Protein AF-A4BXR4-F1 (afdb_monomer)

pLDDT: mean 73.12, std 19.45, range [41.28, 95.56]

Nearest PDB structures (foldseek):
  7zwc-assembly1_b  TM=5.296E-01  e=7.780E-01  Homo sapiens
  5oy3-assembly1_A  TM=5.914E-01  e=1.808E+00  Homo 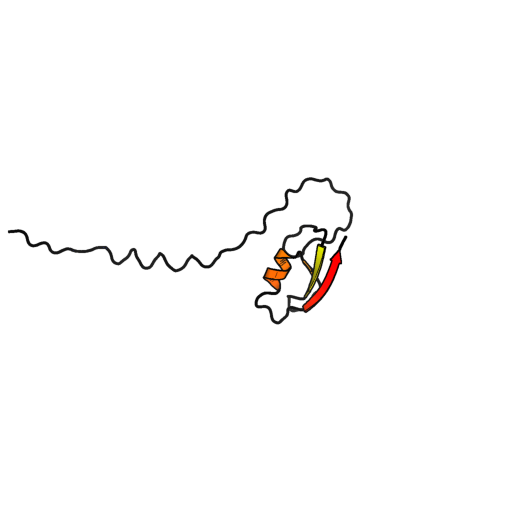sapiens
  4njc-assembly5_E  TM=3.674E-01  e=6.204E+00  Geobacillus stearothermophilus

Secondary structure (DSSP, 8-state):
---------TTSSSGGGSSSS-----PPPPP---S------PPPPTTT----SEEEEEE-SSS---EEE-HHHHHHHHTT-TT-EEEEEEE-

Solvent-accessible surface area (backbone atoms only — not comparable to full-atom val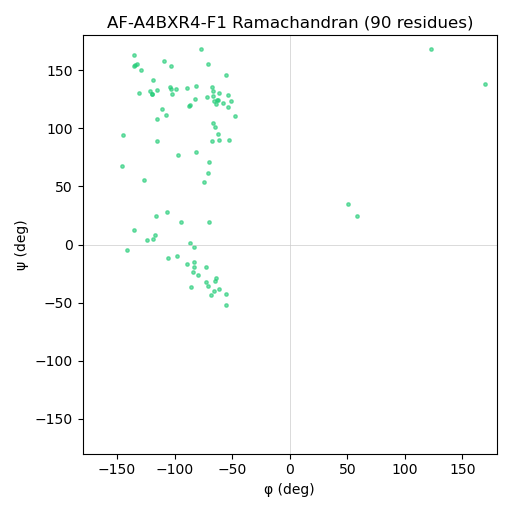ues): 6294 Å² total; per-residue (Å²): 135,91,77,87,78,85,79,79,83,76,76,72,74,70,75,80,73,78,84,74,88,84,70,85,73,78,69,76,80,77,76,83,86,81,79,83,90,67,88,66,90,69,71,42,16,73,88,76,71,44,73,59,64,52,32,34,34,31,23,65,49,89,73,84,47,84,44,42,26,35,68,74,53,44,59,60,54,52,54,96,38,91,63,45,42,86,69,54,77,48,69,116

Organism: NCBI:txid313594

Foldseek 3Di:
DDDDDDPDPPPPPPPVPPPPPPDPPVDPDQPPDDDDDPPDVQAAAPPRRHHDQKWWWKAQDPVGDTHIHDPVVCVVSVPPTPRIDTDDMDGD

Stru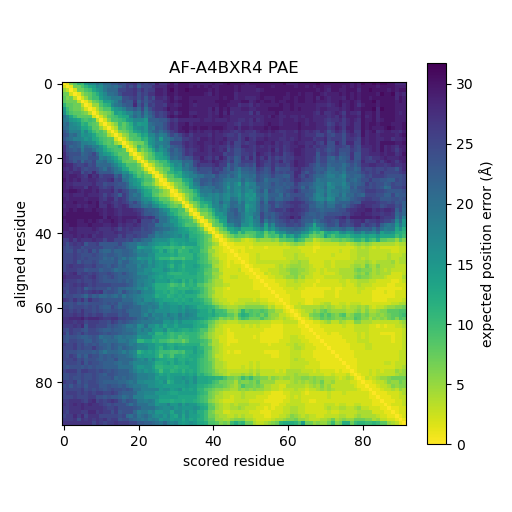cture (mmCIF, N/CA/C/O backbone):
data_AF-A4BXR4-F1
#
_entry.id   AF-A4BXR4-F1
#
loop_
_atom_site.group_PDB
_atom_site.id
_atom_site.type_symbol
_atom_site.label_atom_id
_atom_site.label_alt_id
_atom_site.label_comp_id
_atom_site.label_asym_id
_atom_site.label_entity_id
_atom_site.label_seq_id
_atom_site.pdbx_PDB_ins_code
_atom_site.Cartn_x
_atom_site.Cartn_y
_atom_site.Cartn_z
_atom_site.occupancy
_atom_site.B_iso_or_equiv
_atom_site.auth_seq_id
_atom_site.auth_comp_id
_atom_site.auth_asym_id
_atom_site.auth_atom_id
_atom_site.pdbx_PDB_model_num
ATOM 1 N N . MET A 1 1 ? -45.499 -34.537 -50.627 1.00 41.28 1 MET A N 1
ATOM 2 C CA . MET A 1 1 ? -44.291 -35.253 -50.173 1.00 41.28 1 MET A CA 1
ATOM 3 C C . MET A 1 1 ? -43.346 -34.211 -49.620 1.00 41.28 1 MET A C 1
ATOM 5 O O . MET A 1 1 ? -42.914 -33.338 -50.357 1.00 41.28 1 MET A O 1
ATOM 9 N N . ILE A 1 2 ? -43.176 -34.245 -48.304 1.00 45.53 2 ILE A N 1
ATOM 10 C CA . ILE A 1 2 ? -42.332 -33.353 -47.511 1.00 45.53 2 ILE A CA 1
ATOM 11 C C . ILE A 1 2 ? -40.876 -33.721 -47.792 1.00 45.53 2 ILE A C 1
ATOM 13 O O . ILE A 1 2 ? -40.538 -34.896 -47.662 1.00 45.53 2 ILE A O 1
ATOM 17 N N . ARG A 1 3 ? -40.039 -32.753 -48.173 1.00 45.03 3 ARG A N 1
ATOM 18 C CA . ARG A 1 3 ? -38.583 -32.820 -47.993 1.00 45.03 3 ARG A CA 1
ATOM 19 C C . ARG A 1 3 ? -38.077 -31.420 -47.688 1.00 45.03 3 ARG A C 1
ATOM 21 O O . ARG A 1 3 ? -37.842 -30.616 -48.584 1.00 45.03 3 ARG A O 1
ATOM 28 N N . ASP A 1 4 ? -37.980 -31.174 -46.394 1.00 49.72 4 ASP A N 1
ATOM 29 C CA . ASP A 1 4 ? -37.327 -30.046 -45.761 1.00 49.72 4 ASP A CA 1
ATOM 30 C C . ASP A 1 4 ? -35.879 -29.910 -46.246 1.00 49.72 4 ASP A C 1
ATOM 32 O O . ASP A 1 4 ? -35.091 -30.857 -46.185 1.00 49.72 4 ASP A O 1
ATOM 36 N N . THR A 1 5 ? -35.511 -28.715 -46.695 1.00 52.72 5 THR A N 1
ATOM 37 C CA . THR A 1 5 ? -34.117 -28.269 -46.706 1.00 52.72 5 THR A CA 1
ATOM 38 C C . THR A 1 5 ? -34.025 -27.096 -45.752 1.00 52.72 5 THR A C 1
ATOM 40 O O . THR A 1 5 ? -34.251 -25.947 -46.132 1.00 52.72 5 THR A O 1
ATOM 43 N N . ASN A 1 6 ? -33.758 -27.446 -44.494 1.00 51.94 6 ASN A N 1
ATOM 44 C CA . ASN A 1 6 ? -33.360 -26.554 -43.417 1.00 51.94 6 ASN A CA 1
ATOM 45 C C . ASN A 1 6 ? -32.240 -25.628 -43.905 1.00 51.94 6 ASN A C 1
ATOM 47 O O . ASN A 1 6 ? -31.123 -26.067 -44.176 1.00 51.94 6 ASN A O 1
ATOM 51 N N . PHE A 1 7 ? -32.570 -24.350 -44.055 1.00 42.81 7 PHE A N 1
ATOM 52 C CA . PHE A 1 7 ? -31.611 -23.274 -44.241 1.00 42.81 7 PHE A CA 1
ATOM 53 C C . PHE A 1 7 ? -31.401 -22.664 -42.853 1.00 42.81 7 PHE A C 1
ATOM 55 O O . PHE A 1 7 ? -32.029 -21.672 -42.490 1.00 42.81 7 PHE A O 1
ATOM 62 N N . ASP A 1 8 ? -30.612 -23.357 -42.030 1.00 45.66 8 ASP A N 1
ATOM 63 C CA . ASP A 1 8 ? -30.310 -22.936 -40.665 1.00 45.66 8 ASP A CA 1
ATOM 64 C C . ASP A 1 8 ? -29.476 -21.646 -40.687 1.00 45.66 8 ASP A C 1
ATOM 66 O O . ASP A 1 8 ? -28.274 -21.644 -40.951 1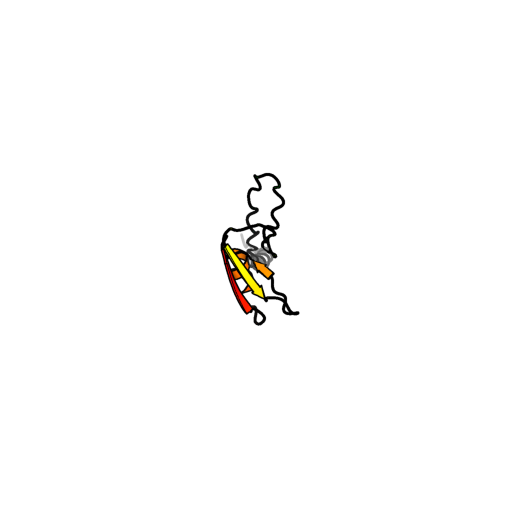.00 45.66 8 ASP A O 1
ATOM 70 N N . CYS A 1 9 ? -30.135 -20.530 -40.374 1.00 48.47 9 CYS A N 1
ATOM 71 C CA . CYS A 1 9 ? -29.554 -19.209 -40.119 1.00 48.47 9 CYS A CA 1
ATOM 72 C C . CYS A 1 9 ? -28.766 -19.126 -38.789 1.00 48.47 9 CYS A C 1
ATOM 74 O O . CYS A 1 9 ? -28.535 -18.031 -38.278 1.00 48.47 9 CYS A O 1
ATOM 76 N N . ASP A 1 10 ? -28.339 -20.249 -38.212 1.00 52.62 10 ASP A N 1
ATOM 77 C CA . ASP A 1 10 ? -27.990 -20.342 -36.787 1.00 52.62 10 ASP A CA 1
ATOM 78 C C . ASP A 1 10 ? -26.481 -20.442 -36.492 1.00 52.62 10 ASP A C 1
ATOM 80 O O . ASP A 1 10 ? -26.051 -21.017 -35.496 1.00 52.62 10 ASP A O 1
ATOM 84 N N . VAL A 1 11 ? -25.628 -19.884 -37.360 1.00 49.84 11 VAL A N 1
ATOM 85 C CA . VAL A 1 11 ? -24.159 -19.921 -37.160 1.00 49.84 11 VAL A CA 1
ATOM 86 C C . VAL A 1 11 ? -23.581 -18.572 -36.708 1.00 49.84 11 VAL A C 1
ATOM 88 O O . VAL A 1 11 ? -22.446 -18.502 -36.242 1.00 49.84 11 VAL A O 1
ATOM 91 N N . ILE A 1 12 ? -24.352 -17.479 -36.761 1.00 49.34 12 ILE A N 1
ATOM 92 C CA . ILE A 1 12 ? -23.828 -16.141 -36.422 1.00 49.34 12 ILE A CA 1
ATOM 93 C C . ILE A 1 12 ? -23.977 -15.802 -34.924 1.00 49.34 12 ILE A C 1
ATOM 95 O O . ILE A 1 12 ? -23.250 -14.945 -34.422 1.00 49.34 12 ILE A O 1
ATOM 99 N N . LEU A 1 13 ? -24.820 -16.503 -34.154 1.00 50.09 13 LEU A N 1
ATOM 100 C CA . LEU A 1 13 ? -25.052 -16.139 -32.746 1.00 50.09 13 LEU A CA 1
ATOM 101 C C . LEU A 1 13 ? -24.019 -16.675 -31.736 1.00 50.09 13 LEU A C 1
ATOM 103 O O . LEU A 1 13 ? -23.957 -16.166 -30.618 1.00 50.09 13 LEU A O 1
ATOM 107 N N . THR A 1 14 ? -23.177 -17.653 -32.083 1.00 53.28 14 THR A N 1
ATOM 108 C CA . THR A 1 14 ? -22.266 -18.269 -31.092 1.00 53.28 14 THR A CA 1
ATOM 109 C C . THR A 1 14 ? -20.958 -17.495 -30.886 1.00 53.28 14 THR A C 1
ATOM 111 O O . THR A 1 14 ? -20.347 -17.587 -29.822 1.00 53.28 14 THR A O 1
ATOM 114 N N . VAL A 1 15 ? -20.513 -16.686 -31.853 1.00 49.91 15 VAL A N 1
ATOM 115 C CA . VAL A 1 15 ? -19.167 -16.076 -31.792 1.00 49.91 15 VAL A CA 1
ATOM 116 C C . VAL A 1 15 ? -19.113 -14.802 -30.934 1.00 49.91 15 VAL A C 1
ATOM 118 O O . VAL A 1 15 ? -18.047 -14.430 -30.451 1.00 49.91 15 VAL A O 1
ATOM 121 N N . HIS A 1 16 ? -20.252 -14.157 -30.664 1.00 51.69 16 HIS A N 1
ATOM 122 C CA . HIS A 1 16 ? -20.298 -12.902 -29.897 1.00 51.69 16 HIS A CA 1
ATOM 123 C C . HIS A 1 16 ? -20.368 -13.097 -28.365 1.00 51.69 16 HIS A C 1
ATOM 125 O O . HIS A 1 16 ? -20.433 -12.123 -27.621 1.00 51.69 16 HIS A O 1
ATOM 131 N N . PHE A 1 17 ? -20.356 -14.339 -27.864 1.00 51.12 17 PHE A N 1
ATOM 132 C CA . PHE A 1 17 ? -20.617 -14.632 -26.446 1.00 51.12 17 PHE A CA 1
ATOM 133 C C . PHE A 1 17 ? -19.357 -14.835 -25.570 1.00 51.12 17 PHE A C 1
ATOM 135 O O . PHE A 1 17 ? -19.472 -14.882 -24.348 1.00 51.12 17 PHE A O 1
ATOM 142 N N . LEU A 1 18 ? -18.142 -14.932 -26.135 1.00 55.09 18 LEU A N 1
ATOM 143 C CA . LEU A 1 18 ? -16.952 -15.387 -25.381 1.00 55.09 18 LEU A CA 1
ATOM 144 C C . LEU A 1 18 ? -15.798 -14.376 -25.213 1.00 55.09 18 LEU A C 1
ATOM 146 O O . LEU A 1 18 ? -14.760 -14.750 -24.667 1.00 55.09 18 LEU A O 1
ATOM 150 N N . LEU A 1 19 ? -15.956 -13.102 -25.589 1.00 52.44 19 LEU A N 1
ATOM 151 C CA . LEU A 1 19 ? -14.896 -12.085 -25.435 1.00 52.44 19 LEU A CA 1
ATOM 152 C C . LEU A 1 19 ? -15.219 -10.920 -24.484 1.00 52.44 19 LEU A C 1
ATOM 154 O O . LEU A 1 19 ? -14.572 -9.887 -24.577 1.00 52.4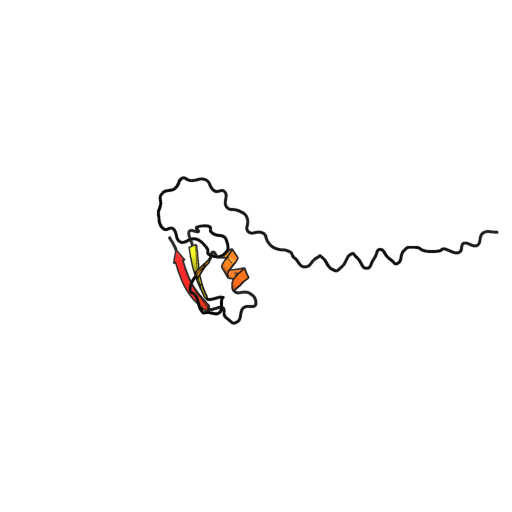4 19 LEU A O 1
ATOM 158 N N . ASP A 1 20 ? -16.122 -11.086 -23.512 1.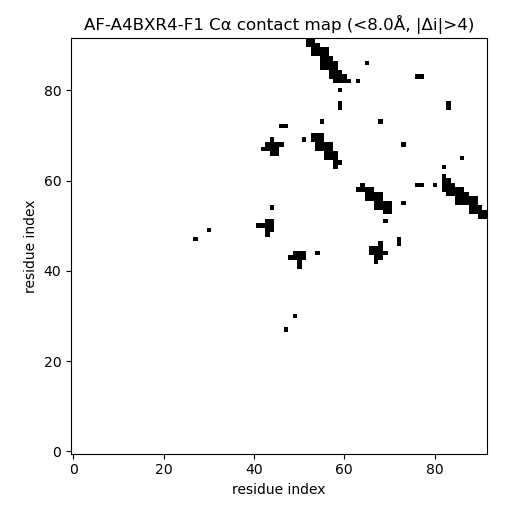00 54.16 20 ASP A N 1
ATOM 159 C CA . ASP A 1 20 ? -16.369 -10.023 -22.511 1.00 54.16 20 ASP A CA 1
ATOM 160 C C . ASP A 1 20 ? -16.461 -10.484 -21.044 1.00 54.16 20 ASP A C 1
ATOM 162 O O . ASP A 1 20 ? -16.806 -9.709 -20.155 1.00 54.16 20 ASP A O 1
ATOM 166 N N . GLN A 1 21 ? -16.080 -11.725 -20.716 1.00 57.59 21 GLN A N 1
ATOM 167 C CA . GLN A 1 21 ? -16.075 -12.195 -19.315 1.00 57.59 21 GLN A CA 1
ATOM 168 C C . GLN A 1 21 ? -14.728 -12.060 -18.583 1.00 57.59 21 GLN A C 1
ATOM 170 O O . GLN A 1 21 ? -14.508 -12.692 -17.552 1.00 57.59 21 GLN A O 1
ATOM 175 N N . LYS A 1 22 ? -13.807 -11.214 -19.056 1.00 54.97 22 LYS A N 1
ATOM 176 C CA . LYS A 1 22 ? -12.560 -10.909 -18.327 1.00 54.97 22 LYS A CA 1
ATOM 177 C C . LYS A 1 22 ? -12.357 -9.416 -18.140 1.00 54.97 22 LYS A C 1
ATOM 179 O O . LYS A 1 22 ? -11.307 -8.874 -18.462 1.00 54.97 22 LYS A O 1
ATOM 184 N N . ASN A 1 23 ? -13.341 -8.757 -17.543 1.00 59.00 23 ASN A N 1
ATOM 185 C CA . ASN A 1 23 ? -13.055 -7.522 -16.831 1.00 59.00 23 ASN A CA 1
ATOM 186 C C . ASN A 1 23 ? -13.950 -7.370 -15.602 1.00 59.00 23 ASN A C 1
ATOM 188 O O . ASN A 1 23 ? -14.798 -6.485 -15.510 1.00 59.00 23 ASN A O 1
ATOM 192 N N . THR A 1 24 ? -13.741 -8.238 -14.608 1.00 50.34 24 THR A N 1
ATOM 193 C CA . THR A 1 24 ? -14.181 -7.961 -13.238 1.00 50.34 24 THR A CA 1
ATOM 194 C C . THR A 1 24 ? -13.301 -6.847 -12.668 1.00 50.34 24 THR A C 1
ATOM 196 O O . THR A 1 24 ? -12.449 -7.073 -11.805 1.00 50.34 24 THR A O 1
ATOM 199 N N . VAL A 1 25 ? -13.487 -5.623 -13.171 1.00 52.69 25 VAL A N 1
ATOM 200 C CA . VAL A 1 25 ? -13.064 -4.413 -12.474 1.00 52.69 25 VAL A CA 1
ATOM 201 C C . VAL A 1 25 ? -13.874 -4.393 -11.187 1.00 52.69 25 VAL A C 1
ATOM 203 O O . VAL A 1 25 ? -15.023 -3.952 -11.160 1.00 52.69 25 VAL A O 1
ATOM 206 N N . LEU A 1 26 ? -13.287 -4.907 -10.107 1.00 53.00 26 LEU A N 1
ATOM 207 C CA . LEU A 1 26 ? -13.757 -4.641 -8.757 1.00 53.00 26 LEU A CA 1
ATOM 208 C C . LEU A 1 26 ? -13.637 -3.130 -8.544 1.00 53.00 26 LEU A C 1
ATOM 210 O O . LEU A 1 26 ? -12.588 -2.617 -8.138 1.00 53.00 26 LEU A O 1
ATOM 214 N N . LYS A 1 27 ? -14.717 -2.416 -8.882 1.00 47.75 27 LYS A N 1
ATOM 215 C CA . LYS A 1 27 ? -14.921 -1.011 -8.547 1.00 47.75 27 LYS A CA 1
ATOM 216 C C . LYS A 1 27 ? -14.677 -0.898 -7.040 1.00 47.75 27 LYS A C 1
ATOM 218 O O . LYS A 1 27 ? -15.296 -1.650 -6.285 1.00 47.75 27 LYS A O 1
ATOM 223 N N . PRO A 1 28 ? -13.748 -0.045 -6.574 1.00 53.16 28 PRO A N 1
ATOM 224 C CA . PRO A 1 28 ? -13.571 0.139 -5.145 1.00 53.16 28 PRO A CA 1
ATOM 225 C C . PRO A 1 28 ? -14.908 0.610 -4.571 1.00 53.16 28 PRO A C 1
ATOM 227 O O . PRO A 1 28 ? -15.458 1.613 -5.027 1.00 53.16 28 PRO A O 1
ATOM 230 N N . ASN A 1 29 ? -15.445 -0.146 -3.610 1.00 54.25 29 ASN A N 1
ATOM 231 C CA . ASN A 1 29 ? -16.614 0.274 -2.853 1.00 54.25 29 ASN A CA 1
ATOM 232 C C . ASN A 1 29 ? -16.322 1.656 -2.269 1.00 54.25 29 ASN A C 1
ATOM 234 O O . ASN A 1 29 ? -15.348 1.849 -1.538 1.00 54.25 29 ASN A O 1
ATOM 238 N N . LYS A 1 30 ? -17.140 2.625 -2.677 1.00 54.47 30 LYS A N 1
ATOM 239 C CA . LYS A 1 30 ? -17.054 4.010 -2.235 1.00 54.47 30 LYS A CA 1
ATOM 240 C C . LYS A 1 30 ? -17.310 4.019 -0.722 1.00 54.47 30 LYS A C 1
ATOM 242 O O . LYS A 1 30 ? -18.350 3.509 -0.306 1.00 54.47 30 LYS A O 1
ATOM 247 N N . PRO A 1 31 ? -16.407 4.558 0.107 1.0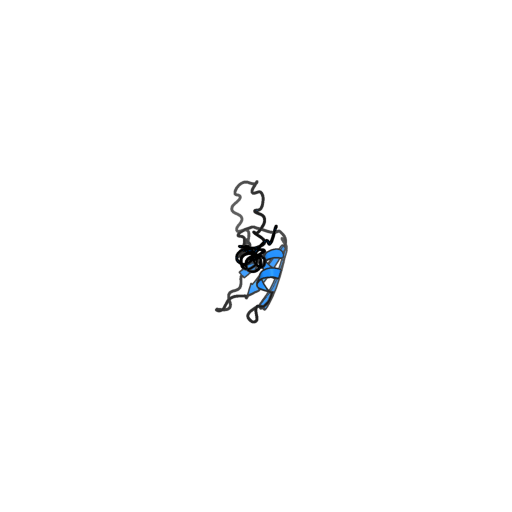0 54.81 31 PRO A N 1
ATOM 248 C CA . PRO A 1 31 ? -16.670 4.668 1.530 1.00 54.81 31 PRO A CA 1
ATOM 249 C C . PRO A 1 31 ? -17.801 5.673 1.737 1.00 54.81 31 PRO A C 1
ATOM 251 O O . PRO A 1 31 ? -17.835 6.739 1.114 1.00 54.81 31 PRO A O 1
ATOM 254 N N . ASN A 1 32 ? -18.739 5.301 2.601 1.00 52.69 32 ASN A N 1
ATOM 255 C CA . ASN A 1 32 ? -19.834 6.147 3.041 1.00 52.69 32 ASN A CA 1
ATOM 256 C C . ASN A 1 32 ? -19.253 7.332 3.830 1.00 52.69 32 ASN A C 1
ATOM 258 O O . ASN A 1 32 ? -18.821 7.184 4.971 1.00 52.69 32 ASN A O 1
ATOM 262 N N . LYS A 1 33 ? -19.158 8.488 3.170 1.00 51.59 33 LYS A N 1
ATOM 263 C CA . LYS A 1 33 ? -18.557 9.706 3.715 1.00 51.59 33 LYS A CA 1
ATOM 264 C C . LYS A 1 33 ? -19.543 10.461 4.605 1.00 51.59 33 LYS A C 1
ATOM 266 O O . LYS A 1 33 ? -20.095 11.478 4.202 1.00 51.59 33 LYS A O 1
ATOM 271 N N . ASN A 1 34 ? -19.690 9.999 5.836 1.00 66.06 34 ASN A N 1
ATOM 272 C CA . ASN A 1 34 ? -20.133 10.858 6.924 1.00 66.06 34 ASN A CA 1
ATOM 273 C C . ASN A 1 34 ? -18.916 11.094 7.808 1.00 66.06 34 ASN A C 1
ATOM 275 O O . ASN A 1 34 ? -18.421 10.136 8.392 1.00 66.06 34 ASN A O 1
ATOM 279 N N . THR A 1 35 ? -18.390 12.319 7.838 1.00 51.59 35 THR A N 1
ATOM 280 C CA . THR A 1 35 ? -18.099 13.120 9.046 1.00 51.59 35 THR A CA 1
ATOM 281 C C . THR A 1 35 ? -17.261 14.337 8.635 1.00 51.59 35 THR A C 1
ATOM 283 O O . THR A 1 35 ? -16.388 14.246 7.775 1.00 51.59 35 THR A O 1
ATOM 286 N N . ALA A 1 36 ? -17.619 15.474 9.224 1.00 52.09 36 ALA A N 1
ATOM 287 C CA . ALA A 1 36 ? -17.145 16.818 8.948 1.00 52.09 36 ALA A CA 1
ATOM 288 C C . ALA A 1 36 ? -15.620 16.996 9.034 1.00 52.09 36 ALA A C 1
ATOM 290 O O . ALA A 1 36 ? -14.941 16.403 9.870 1.00 52.09 36 ALA A O 1
ATOM 291 N N . ASP A 1 37 ? -15.139 17.883 8.165 1.00 55.62 37 ASP A N 1
ATOM 292 C CA . ASP A 1 37 ? -13.778 18.380 8.016 1.00 55.62 37 ASP A CA 1
ATOM 293 C C . ASP A 1 37 ? -13.175 18.935 9.321 1.00 55.62 37 ASP A C 1
ATOM 295 O O . ASP A 1 37 ? -13.213 20.134 9.596 1.00 55.62 37 ASP A O 1
ATOM 299 N N . MET A 1 38 ? -12.520 18.073 10.098 1.00 50.72 38 MET A N 1
ATOM 300 C CA . MET A 1 38 ? -11.346 18.477 10.869 1.00 50.72 38 MET A CA 1
ATOM 301 C C . MET A 1 38 ? -10.146 18.293 9.938 1.00 50.72 38 MET A C 1
ATOM 303 O O . MET A 1 38 ? -9.886 17.193 9.463 1.00 50.72 38 MET A O 1
ATOM 307 N N . LYS A 1 39 ? -9.421 19.372 9.633 1.00 55.44 39 LYS A N 1
ATOM 308 C CA . LYS A 1 39 ? -8.266 19.369 8.720 1.00 55.44 39 LYS A CA 1
ATOM 309 C C . LYS A 1 39 ? -7.030 18.735 9.378 1.00 55.44 39 LYS A C 1
ATOM 311 O O . LYS A 1 39 ? -5.963 19.341 9.430 1.00 55.44 39 LYS A O 1
ATOM 316 N N . THR A 1 40 ? -7.156 17.520 9.894 1.00 54.78 40 THR A N 1
ATOM 317 C CA . THR A 1 40 ? -6.021 16.628 10.112 1.00 54.78 40 THR A CA 1
ATOM 318 C C . THR A 1 40 ? -5.484 16.255 8.732 1.00 54.78 40 THR A C 1
ATOM 320 O O . THR A 1 40 ? -6.240 15.957 7.808 1.00 54.78 40 THR A O 1
ATOM 323 N N . ARG A 1 41 ? -4.164 16.351 8.517 1.00 62.22 41 ARG A N 1
ATOM 324 C CA . ARG A 1 41 ? -3.505 15.858 7.289 1.00 62.22 41 ARG A CA 1
ATOM 325 C C . ARG A 1 41 ? -3.518 14.329 7.315 1.00 62.22 41 ARG A C 1
ATOM 327 O O . ARG A 1 41 ? -2.466 13.694 7.362 1.00 62.22 41 ARG A O 1
ATOM 334 N N . ASP A 1 42 ? -4.711 13.749 7.322 1.00 66.88 42 ASP A N 1
ATOM 335 C CA . ASP A 1 42 ? -4.902 12.314 7.310 1.00 66.88 42 ASP A CA 1
ATOM 336 C C . ASP A 1 42 ? -4.337 11.799 5.999 1.00 66.88 42 ASP A C 1
ATOM 338 O O . ASP A 1 42 ? -4.701 12.239 4.903 1.00 66.88 42 ASP A O 1
ATOM 342 N N . LYS A 1 43 ? -3.354 10.905 6.114 1.00 77.00 43 LYS A N 1
ATOM 343 C CA . LYS A 1 43 ? -2.781 10.244 4.949 1.00 77.00 43 LYS A CA 1
ATOM 344 C C . LYS A 1 43 ? -3.920 9.449 4.308 1.00 77.00 43 LYS A C 1
ATOM 346 O O . LYS A 1 43 ? -4.591 8.665 4.968 1.00 77.00 43 LYS A O 1
ATOM 351 N N . GLN A 1 44 ? -4.180 9.695 3.032 1.00 90.19 44 GLN A N 1
ATOM 352 C CA . GLN A 1 44 ? -5.195 8.973 2.272 1.00 90.19 44 GLN A CA 1
ATOM 353 C C . GLN A 1 44 ? -4.514 7.957 1.361 1.00 90.19 44 GLN A C 1
ATOM 355 O O . GLN A 1 44 ? -3.368 8.140 0.947 1.00 90.19 44 GLN A O 1
ATOM 360 N N . CYS A 1 45 ? -5.228 6.885 1.025 1.00 91.12 45 CYS A N 1
ATOM 361 C CA . CYS A 1 45 ? -4.772 5.939 0.019 1.00 91.12 45 CYS A CA 1
ATOM 362 C C . CYS A 1 45 ? -4.616 6.640 -1.337 1.00 91.12 45 CYS A C 1
ATOM 364 O O . CYS A 1 45 ? -5.557 7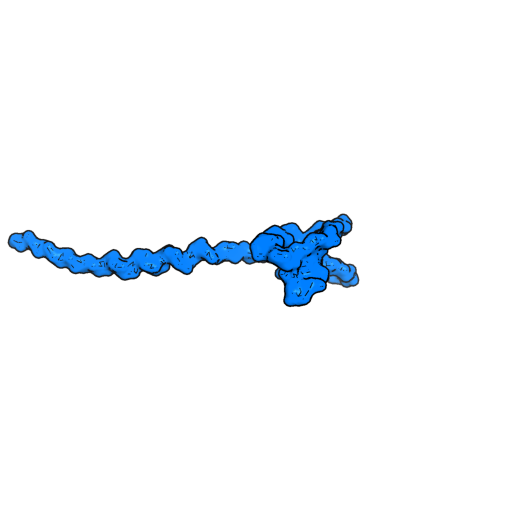.260 -1.822 1.00 91.12 45 CYS A O 1
ATOM 366 N N . GLU A 1 46 ? -3.475 6.463 -1.997 1.00 91.44 46 GLU A N 1
ATOM 367 C CA . GLU A 1 46 ? -3.208 7.103 -3.287 1.00 91.44 46 GLU A CA 1
ATOM 368 C C . GLU A 1 46 ? -4.148 6.614 -4.401 1.00 91.44 46 GLU A C 1
ATOM 370 O O . GLU A 1 46 ? -4.539 7.392 -5.263 1.00 91.44 46 GLU A O 1
ATOM 375 N N . ALA A 1 47 ? -4.586 5.353 -4.344 1.00 89.00 47 ALA A N 1
ATOM 376 C CA . ALA A 1 47 ? -5.422 4.739 -5.375 1.00 89.00 47 ALA A CA 1
ATOM 377 C C . ALA A 1 47 ? -6.934 4.989 -5.202 1.00 89.00 47 ALA A C 1
ATOM 379 O O . ALA A 1 47 ? -7.640 5.135 -6.194 1.00 89.00 47 ALA A O 1
ATOM 380 N N . CYS A 1 48 ? -7.455 5.028 -3.970 1.00 89.81 48 CYS A N 1
ATOM 381 C CA . CYS A 1 48 ? -8.895 5.221 -3.719 1.00 89.81 48 CYS A CA 1
ATOM 382 C C . CYS A 1 48 ? -9.231 6.487 -2.915 1.00 89.81 48 CYS A C 1
ATOM 384 O O . CYS A 1 48 ? -10.389 6.687 -2.555 1.00 89.81 48 CYS A O 1
ATOM 386 N N . LYS A 1 49 ? -8.227 7.322 -2.610 1.00 88.62 49 LYS A N 1
ATOM 387 C CA . LYS A 1 49 ? -8.346 8.640 -1.955 1.00 88.62 49 LYS A CA 1
ATOM 388 C C . LYS A 1 49 ? -9.183 8.624 -0.670 1.00 88.62 49 LYS A C 1
ATOM 390 O O . LYS A 1 49 ? -9.898 9.563 -0.353 1.00 88.62 49 LYS A O 1
ATOM 395 N N . THR A 1 50 ? -9.093 7.520 0.069 1.00 87.00 50 THR A N 1
ATOM 396 C CA . THR A 1 50 ? -9.817 7.278 1.324 1.00 87.00 50 THR A CA 1
ATOM 397 C C . THR A 1 50 ? -8.815 7.075 2.457 1.00 87.00 50 THR A C 1
ATOM 399 O O . THR A 1 50 ? -7.777 6.443 2.240 1.00 87.00 50 THR A O 1
ATOM 402 N N . ALA A 1 51 ? -9.116 7.589 3.649 1.00 86.19 51 ALA A N 1
ATOM 403 C CA . ALA A 1 51 ? -8.344 7.326 4.859 1.00 86.19 51 ALA A CA 1
ATOM 404 C C . ALA A 1 51 ? -8.735 5.972 5.478 1.00 86.19 51 ALA A C 1
ATOM 406 O O . ALA A 1 51 ? -9.915 5.642 5.576 1.00 86.19 51 ALA A O 1
ATOM 407 N N . PHE A 1 52 ? -7.741 5.192 5.897 1.00 87.62 52 PHE A N 1
ATOM 408 C CA . PHE A 1 52 ? -7.937 3.907 6.571 1.00 87.62 52 PHE A CA 1
ATOM 409 C C . PHE A 1 52 ? -7.109 3.868 7.857 1.00 87.62 52 PHE A C 1
ATOM 411 O O . PHE A 1 52 ? -6.028 4.458 7.883 1.00 87.62 52 PHE A O 1
ATOM 418 N N . PRO A 1 53 ? -7.549 3.132 8.895 1.00 88.06 53 PRO A N 1
ATOM 419 C CA . PRO A 1 53 ? -6.785 3.001 10.138 1.00 88.06 53 PRO A CA 1
ATOM 420 C C . PRO A 1 53 ? -5.446 2.283 9.923 1.00 88.06 53 PRO A C 1
ATOM 422 O O . PRO A 1 53 ? -4.480 2.536 10.631 1.00 88.06 53 PRO A O 1
ATOM 425 N N . THR A 1 54 ? -5.372 1.396 8.927 1.00 88.94 54 THR A N 1
ATOM 426 C CA . THR A 1 54 ? -4.138 0.722 8.509 1.00 88.94 54 THR A CA 1
ATOM 427 C C . THR A 1 54 ? -3.830 1.058 7.054 1.00 88.94 54 THR A C 1
ATOM 429 O O . THR A 1 54 ? -4.679 0.913 6.173 1.00 88.94 54 THR A O 1
ATOM 432 N N . MET A 1 55 ? -2.600 1.491 6.793 1.00 92.56 55 MET A N 1
ATOM 433 C CA . MET A 1 55 ? -2.086 1.811 5.464 1.00 92.56 55 MET A CA 1
ATOM 434 C C . MET A 1 55 ? -0.714 1.178 5.250 1.00 92.56 55 MET A C 1
ATOM 436 O O . MET A 1 55 ? 0.033 0.934 6.190 1.00 92.56 55 MET A O 1
ATOM 440 N N . TYR A 1 56 ? -0.356 0.945 3.996 1.00 94.75 56 TYR A N 1
ATOM 441 C CA . TYR A 1 56 ? 0.896 0.313 3.602 1.00 94.75 56 TYR A CA 1
ATOM 442 C C . TYR A 1 56 ? 1.686 1.276 2.736 1.00 94.75 56 TYR A C 1
ATOM 444 O O . TYR A 1 56 ? 1.157 1.833 1.772 1.00 94.75 56 TYR A O 1
ATOM 452 N N . ARG A 1 57 ? 2.955 1.476 3.082 1.00 95.50 57 ARG A N 1
ATOM 453 C CA . ARG A 1 57 ? 3.879 2.281 2.292 1.00 95.50 57 ARG A CA 1
ATOM 454 C C . ARG A 1 57 ? 4.510 1.387 1.237 1.00 95.50 57 ARG A C 1
ATOM 456 O O . ARG A 1 57 ? 5.172 0.411 1.584 1.00 95.50 57 ARG A O 1
ATOM 463 N N . ILE A 1 58 ? 4.326 1.720 -0.032 1.00 94.62 58 ILE A N 1
ATOM 464 C CA . ILE A 1 58 ? 4.840 0.931 -1.153 1.00 94.62 58 ILE A CA 1
ATOM 465 C C . ILE A 1 58 ? 5.478 1.822 -2.214 1.00 94.62 58 ILE A C 1
ATOM 467 O O . ILE A 1 58 ? 5.230 3.025 -2.253 1.00 94.62 58 ILE A O 1
ATOM 471 N N . GLN A 1 59 ? 6.277 1.214 -3.082 1.00 95.19 59 GLN A N 1
ATOM 472 C CA . GLN A 1 59 ? 6.615 1.740 -4.402 1.00 95.19 59 GLN A CA 1
ATOM 473 C C . GLN A 1 59 ? 6.044 0.771 -5.425 1.00 95.19 59 GLN A C 1
ATOM 475 O O . GLN A 1 59 ? 6.199 -0.434 -5.262 1.00 95.19 59 GLN A O 1
ATOM 480 N N . TYR A 1 60 ? 5.357 1.277 -6.443 1.00 91.94 60 TYR A N 1
ATOM 481 C CA . TYR A 1 60 ? 4.793 0.440 -7.509 1.00 91.94 60 TYR A CA 1
ATOM 482 C C . TYR A 1 60 ? 4.896 1.082 -8.900 1.00 91.94 60 TYR A C 1
ATOM 484 O O . TYR A 1 60 ? 4.534 0.455 -9.892 1.00 91.94 60 TYR A O 1
ATOM 492 N N . THR A 1 61 ? 5.382 2.322 -8.983 1.00 86.69 61 THR A N 1
ATOM 493 C CA . THR A 1 61 ? 5.603 3.066 -10.226 1.00 86.69 61 THR A CA 1
ATOM 494 C C . THR A 1 61 ? 7.096 3.204 -10.513 1.00 86.69 61 THR A C 1
ATOM 496 O O . THR A 1 61 ? 7.923 3.159 -9.600 1.00 86.69 61 THR A O 1
ATOM 499 N N . THR A 1 62 ? 7.431 3.436 -11.782 1.00 86.38 62 THR A N 1
ATOM 500 C CA . THR A 1 62 ? 8.739 3.959 -12.199 1.00 86.38 62 THR A CA 1
ATOM 501 C C . THR A 1 62 ? 8.499 5.380 -12.712 1.00 86.38 62 THR A C 1
ATOM 503 O O . THR A 1 62 ? 7.737 5.520 -13.667 1.00 86.38 62 THR A O 1
ATOM 506 N N . PRO A 1 63 ? 9.050 6.440 -12.090 1.00 87.12 63 PRO A N 1
ATOM 507 C CA . PRO A 1 63 ? 10.080 6.460 -11.048 1.00 87.12 63 PRO A CA 1
ATOM 508 C C . PRO A 1 63 ? 9.600 5.949 -9.681 1.00 87.12 63 PRO A C 1
ATOM 510 O O . PRO A 1 63 ? 8.410 5.996 -9.357 1.00 87.12 63 PRO A O 1
ATOM 513 N N . LYS A 1 64 ? 10.561 5.469 -8.877 1.00 86.50 64 LYS A N 1
ATOM 514 C CA . LYS A 1 64 ? 10.339 4.876 -7.551 1.00 86.50 64 LYS A CA 1
ATOM 515 C C . LYS A 1 64 ? 9.852 5.929 -6.553 1.00 86.50 64 LYS A C 1
ATOM 517 O O . LYS A 1 64 ? 10.644 6.562 -5.859 1.00 86.50 64 LYS A O 1
ATOM 522 N N . MET A 1 65 ? 8.537 6.107 -6.487 1.00 91.75 65 MET A N 1
ATOM 523 C CA . MET A 1 65 ? 7.873 7.013 -5.554 1.00 91.75 65 MET A CA 1
ATOM 524 C C . MET A 1 65 ? 7.228 6.227 -4.417 1.00 91.75 65 MET A C 1
ATOM 526 O O . MET A 1 65 ? 6.577 5.207 -4.637 1.00 91.75 65 MET A O 1
ATOM 530 N N . TRP A 1 66 ? 7.409 6.718 -3.192 1.00 92.88 66 TRP A N 1
ATOM 531 C CA . TRP A 1 66 ? 6.757 6.159 -2.014 1.00 92.88 66 TRP A CA 1
ATOM 532 C C . TRP A 1 66 ? 5.343 6.708 -1.878 1.00 92.88 66 TRP A C 1
ATOM 534 O O . TRP A 1 66 ? 5.144 7.918 -1.797 1.00 92.88 66 TRP A O 1
ATOM 544 N N . VAL A 1 67 ? 4.374 5.807 -1.790 1.00 92.38 67 VAL A N 1
ATOM 545 C CA . VAL A 1 67 ? 2.950 6.135 -1.677 1.00 92.38 67 VAL A CA 1
ATOM 546 C C . VAL A 1 67 ? 2.290 5.267 -0.613 1.00 92.38 67 VAL A C 1
ATOM 548 O O . VAL A 1 67 ? 2.753 4.163 -0.319 1.00 92.38 67 VAL A O 1
ATOM 551 N N . PHE A 1 68 ? 1.214 5.776 -0.017 1.00 93.06 68 PHE A N 1
ATOM 552 C CA . PHE A 1 68 ? 0.416 5.036 0.957 1.00 93.06 68 PHE A CA 1
ATOM 553 C C . PHE A 1 68 ? -0.813 4.443 0.283 1.00 93.06 68 PHE A C 1
ATOM 555 O O . PHE A 1 68 ? -1.520 5.128 -0.456 1.00 93.06 68 PHE A O 1
ATOM 562 N N . VAL A 1 69 ? -1.092 3.170 0.547 1.00 93.50 69 VAL A N 1
ATOM 563 C CA . VAL A 1 69 ? -2.267 2.476 0.014 1.00 93.50 69 VAL A CA 1
ATOM 564 C C . VAL A 1 69 ? -2.975 1.662 1.089 1.00 93.50 69 VAL A C 1
ATOM 566 O O . VAL A 1 69 ? -2.364 1.257 2.073 1.00 93.50 69 VAL A O 1
ATOM 569 N N . CYS A 1 70 ? -4.272 1.417 0.914 1.00 93.94 70 CYS A N 1
ATOM 570 C CA . CYS A 1 70 ? -5.009 0.477 1.755 1.00 93.94 70 CYS A CA 1
ATOM 571 C C . CYS A 1 70 ? -4.717 -0.975 1.355 1.00 93.94 70 CYS A C 1
ATOM 573 O O . CYS A 1 70 ? -4.179 -1.228 0.277 1.00 93.94 70 CYS A O 1
ATOM 575 N N . GLU A 1 71 ? -5.122 -1.931 2.189 1.00 92.25 71 GLU A N 1
ATOM 576 C CA . GLU A 1 71 ? -4.915 -3.369 1.957 1.00 92.25 71 GLU A CA 1
ATOM 577 C C . GLU A 1 71 ? -5.482 -3.852 0.613 1.00 92.25 71 GLU A C 1
ATOM 579 O O . GLU A 1 71 ? -4.831 -4.569 -0.142 1.00 92.25 71 GLU A O 1
ATOM 584 N N . GLN A 1 72 ? -6.678 -3.391 0.252 1.00 92.44 72 GLN A N 1
ATOM 585 C CA . GLN A 1 72 ? -7.325 -3.783 -1.003 1.00 92.44 72 GLN A CA 1
ATOM 586 C C . GLN A 1 72 ? -6.545 -3.276 -2.226 1.00 92.44 72 GLN A C 1
ATOM 588 O O . GLN A 1 72 ? -6.383 -3.974 -3.226 1.00 92.44 72 GLN A O 1
ATOM 593 N N . CYS A 1 73 ? -6.026 -2.049 -2.153 1.00 92.44 73 CYS A N 1
ATOM 594 C CA . CYS A 1 73 ? -5.174 -1.485 -3.197 1.00 92.44 73 CYS A CA 1
ATOM 595 C C . CYS A 1 73 ? -3.794 -2.147 -3.222 1.00 92.44 73 CYS A C 1
ATOM 597 O O . CYS A 1 73 ? -3.269 -2.380 -4.305 1.00 92.44 73 CYS A O 1
ATOM 599 N N . LEU A 1 74 ? -3.245 -2.505 -2.061 1.00 93.62 74 LEU A N 1
ATOM 600 C CA . LEU A 1 74 ? -1.989 -3.235 -1.933 1.00 93.62 74 LEU A CA 1
ATOM 601 C C . LEU A 1 74 ? -2.025 -4.543 -2.723 1.00 93.62 74 LEU A C 1
ATOM 603 O O . LEU A 1 74 ? -1.147 -4.778 -3.547 1.00 93.62 74 LEU A O 1
ATOM 607 N N . LEU A 1 75 ? -3.050 -5.371 -2.506 1.00 92.62 75 LEU A N 1
ATOM 608 C CA . LEU A 1 75 ? -3.183 -6.668 -3.174 1.00 92.62 75 LEU A CA 1
ATOM 609 C C . LEU A 1 75 ? -3.282 -6.522 -4.696 1.00 92.62 75 LEU A C 1
ATOM 611 O O . LEU A 1 75 ? -2.680 -7.304 -5.427 1.00 92.62 75 LEU A O 1
ATOM 615 N N . ARG A 1 76 ? -3.983 -5.486 -5.172 1.00 91.06 76 ARG A N 1
ATOM 616 C CA . ARG A 1 76 ? -4.093 -5.183 -6.606 1.00 91.06 76 ARG A CA 1
ATOM 617 C C . ARG A 1 76 ? -2.775 -4.707 -7.212 1.00 91.06 76 ARG A C 1
ATOM 619 O O . ARG A 1 76 ? -2.426 -5.152 -8.293 1.00 91.06 76 ARG A O 1
ATOM 626 N N . LEU A 1 77 ? -2.054 -3.822 -6.523 1.00 89.94 77 LEU A N 1
ATOM 627 C CA . LEU A 1 77 ? -0.817 -3.208 -7.025 1.00 89.94 77 LEU A CA 1
ATOM 628 C C . LEU A 1 77 ? 0.407 -4.119 -6.899 1.00 89.94 77 LEU A C 1
ATOM 630 O O . LEU A 1 77 ? 1.362 -3.966 -7.655 1.00 89.94 77 LEU A O 1
ATOM 634 N N . LYS A 1 78 ? 0.388 -5.043 -5.934 1.00 90.12 78 LYS A N 1
ATOM 635 C CA . LYS A 1 78 ? 1.419 -6.070 -5.754 1.00 90.12 78 LYS A CA 1
ATOM 636 C C . LYS A 1 78 ? 1.338 -7.145 -6.836 1.00 90.12 78 LYS A C 1
AT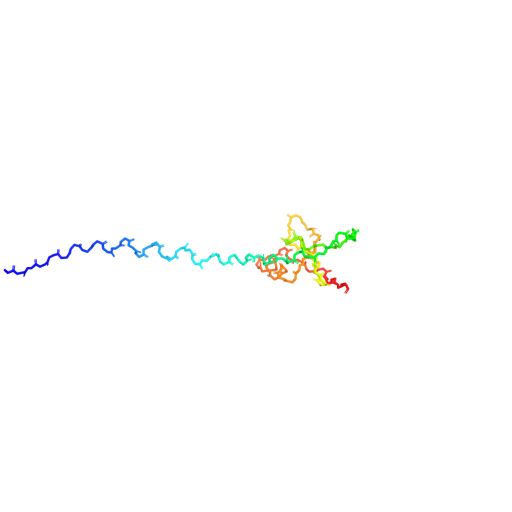OM 638 O O . LYS A 1 78 ? 2.356 -7.740 -7.180 1.00 90.12 78 LYS A O 1
ATOM 643 N N . LYS A 1 79 ? 0.134 -7.434 -7.331 1.00 90.94 79 LYS A N 1
ATOM 644 C CA . LYS A 1 79 ? -0.078 -8.482 -8.324 1.00 90.94 79 LYS A CA 1
ATOM 645 C C . LYS A 1 79 ? 0.589 -8.089 -9.649 1.00 90.94 79 LYS A C 1
ATOM 647 O O . LYS A 1 79 ? 0.358 -6.996 -10.152 1.00 90.94 79 LYS A O 1
ATOM 652 N N . ASP A 1 80 ? 1.417 -8.989 -10.178 1.00 84.31 80 ASP A N 1
ATOM 653 C CA . ASP A 1 80 ? 2.070 -8.886 -11.491 1.00 84.31 80 ASP A CA 1
ATOM 654 C C . ASP A 1 80 ? 2.960 -7.637 -11.701 1.00 84.31 80 ASP A C 1
ATOM 656 O O . ASP A 1 80 ? 3.209 -7.235 -12.836 1.00 84.31 80 ASP A O 1
ATOM 660 N N . ASN A 1 81 ? 3.481 -7.024 -10.624 1.00 88.06 81 ASN A N 1
ATOM 661 C CA . ASN A 1 81 ? 4.320 -5.824 -10.719 1.00 88.06 81 ASN A CA 1
ATOM 662 C C . ASN A 1 81 ? 5.769 -6.062 -10.234 1.00 88.06 81 ASN A C 1
ATOM 664 O O . ASN A 1 81 ? 5.999 -6.144 -9.024 1.00 88.06 81 ASN A O 1
ATOM 668 N N . PRO A 1 82 ? 6.771 -6.106 -11.137 1.00 88.81 82 PRO A N 1
ATOM 669 C CA . PRO A 1 82 ? 8.175 -6.311 -10.768 1.00 88.81 82 PRO A CA 1
ATOM 670 C C . PRO A 1 82 ? 8.820 -5.085 -10.104 1.00 88.81 82 PRO A C 1
ATOM 672 O O . PRO A 1 82 ? 9.836 -5.216 -9.427 1.00 88.81 82 PRO A O 1
ATOM 675 N N . ALA A 1 83 ? 8.241 -3.892 -10.269 1.00 90.00 83 ALA A N 1
ATOM 676 C CA . ALA A 1 83 ? 8.710 -2.672 -9.612 1.00 90.00 83 ALA A CA 1
ATOM 677 C C . ALA A 1 83 ? 8.169 -2.531 -8.179 1.00 90.00 83 ALA A C 1
ATOM 679 O O . ALA A 1 83 ? 8.493 -1.564 -7.484 1.00 90.00 83 ALA A O 1
ATOM 680 N N . TYR A 1 84 ? 7.339 -3.479 -7.732 1.00 93.81 84 TYR A N 1
ATOM 681 C CA . TYR A 1 84 ? 6.741 -3.442 -6.412 1.00 93.81 84 TYR A CA 1
ATOM 682 C C . TYR A 1 84 ? 7.800 -3.579 -5.312 1.00 93.81 84 TYR A C 1
ATOM 684 O O . TYR A 1 84 ? 8.533 -4.562 -5.238 1.00 93.81 84 TYR A O 1
ATOM 692 N N . THR A 1 85 ? 7.844 -2.605 -4.407 1.00 94.94 85 THR A N 1
ATOM 693 C CA . THR A 1 85 ? 8.685 -2.635 -3.207 1.00 94.94 85 THR A CA 1
ATOM 694 C C . THR A 1 85 ? 7.850 -2.281 -1.987 1.00 94.94 85 THR A C 1
ATOM 696 O O . THR A 1 85 ? 7.142 -1.273 -1.966 1.00 94.94 85 THR A O 1
ATOM 699 N N . TYR A 1 86 ? 7.948 -3.105 -0.946 1.00 95.56 86 TYR A N 1
ATOM 700 C CA . TYR A 1 86 ? 7.263 -2.879 0.320 1.00 95.56 86 TYR A CA 1
ATOM 701 C C . TYR A 1 86 ? 8.120 -2.042 1.279 1.00 95.56 86 TYR A C 1
ATOM 703 O O . TYR A 1 86 ? 9.308 -2.302 1.440 1.00 95.56 86 TYR A O 1
ATOM 711 N N . GLY A 1 87 ? 7.514 -1.043 1.925 1.00 95.31 87 GLY A N 1
ATOM 712 C CA . GLY A 1 87 ? 8.206 -0.067 2.770 1.00 95.31 87 GLY A CA 1
ATOM 713 C C . GLY A 1 87 ? 7.696 0.046 4.205 1.00 95.31 87 GLY A C 1
ATOM 714 O O . GLY A 1 87 ? 8.182 0.929 4.912 1.00 95.31 87 GLY A O 1
ATOM 715 N N . GLY A 1 88 ? 6.729 -0.776 4.623 1.00 95.25 88 GLY A N 1
ATOM 716 C CA . GLY A 1 88 ? 6.210 -0.823 5.996 1.00 95.25 88 GLY A CA 1
ATOM 717 C C . GLY A 1 88 ? 4.703 -0.582 6.127 1.00 95.25 88 GLY A C 1
ATOM 718 O O . GLY A 1 88 ? 4.039 -0.132 5.189 1.00 95.25 88 GLY A O 1
ATOM 719 N N . THR A 1 89 ? 4.179 -0.865 7.321 1.00 94.75 89 THR A N 1
ATOM 720 C CA . THR A 1 89 ? 2.778 -0.631 7.696 1.00 94.75 89 THR A CA 1
ATOM 721 C C . THR A 1 89 ? 2.688 0.607 8.577 1.00 94.75 89 THR A C 1
ATOM 723 O O . THR A 1 89 ? 3.441 0.746 9.536 1.00 94.75 89 THR A O 1
ATOM 726 N N . TRP A 1 90 ? 1.736 1.480 8.281 1.00 89.12 90 TRP A N 1
ATOM 727 C CA . TRP A 1 90 ? 1.294 2.560 9.149 1.00 89.12 90 TRP A CA 1
ATOM 728 C C . TRP A 1 90 ? -0.023 2.158 9.810 1.00 89.12 90 TRP A C 1
ATOM 730 O O . TRP A 1 90 ? -0.959 1.760 9.114 1.00 89.12 90 TRP A O 1
ATOM 740 N N . LYS A 1 91 ? -0.102 2.281 11.133 1.00 86.88 91 LYS A N 1
ATOM 741 C CA . LYS A 1 91 ? -1.337 2.123 11.904 1.00 86.88 91 LYS A CA 1
ATOM 742 C C . LYS A 1 91 ? -1.583 3.421 12.666 1.00 86.88 91 LYS A C 1
ATOM 744 O O . LYS A 1 91 ? -0.631 3.977 13.213 1.00 86.88 91 LYS A O 1
ATOM 749 N N . LEU A 1 92 ? -2.813 3.918 12.594 1.00 76.31 92 LEU A N 1
ATOM 750 C CA . LEU A 1 92 ? -3.315 4.983 13.462 1.00 76.31 92 LEU A CA 1
ATOM 751 C C . LEU A 1 92 ? -3.514 4.464 14.888 1.00 76.31 92 LEU A C 1
ATOM 753 O O . LEU A 1 92 ? -3.820 3.257 15.028 1.00 76.31 92 LEU A O 1
#

Radius of gyration: 24.46 Å; Cα contacts (8 Å, |Δi|>4): 93; chains: 1; bounding box: 55×55×64 Å

Sequence (92 aa):
MIRDTNFDCDVILTVHFLLDQKNTVLKPNKPNKNTADMKTRDKQCEACKTAFPTMYRIQYTTPKMWVFVCEQCLLRLKKDNPAYTYGGTWKL

Mean predicted aligned error: 15.56 Å